Protein AF-A0A7W0TXT9-F1 (afdb_monomer_lite)

Radius of gyration: 17.2 Å; chains: 1; bounding box: 37×40×54 Å

pLDDT: mean 87.71, std 11.47, range [52.44, 98.25]

Sequence (133 aa):
MASERRITVEEMRSAARGYVGALAAAAVVLTAGAIVAAGPIDRSQLAIAAVVVGCTALAWRFPIPFGARTKLYADSAATTAAVLLLPPGLAALAVALGVLAAHGVHRPTRDFAQATFNAAQASLAALAGAFLL

Structure (mmCIF, N/CA/C/O backbone):
data_AF-A0A7W0TXT9-F1
#
_entry.id   AF-A0A7W0TXT9-F1
#
loop_
_atom_site.group_PDB
_atom_site.id
_atom_site.type_symbol
_atom_site.label_atom_id
_atom_site.label_alt_id
_atom_site.label_comp_id
_atom_site.label_asym_id
_atom_site.label_entity_id
_atom_site.label_seq_id
_atom_site.pdbx_PDB_ins_code
_atom_site.Cartn_x
_atom_site.Cartn_y
_atom_site.Cartn_z
_atom_site.occupancy
_atom_site.B_iso_or_equiv
_atom_site.auth_seq_id
_atom_site.auth_comp_id
_atom_site.auth_asym_id
_atom_site.auth_atom_id
_atom_site.pdbx_PDB_model_num
ATOM 1 N N . MET A 1 1 ? 17.297 24.058 -35.789 1.00 53.91 1 MET A N 1
ATOM 2 C CA . MET A 1 1 ? 17.582 22.608 -35.816 1.00 53.91 1 MET A CA 1
ATOM 3 C C . MET A 1 1 ? 17.771 22.145 -34.380 1.00 53.91 1 MET A C 1
ATOM 5 O O . MET A 1 1 ? 18.801 22.445 -33.793 1.00 53.91 1 MET A O 1
ATOM 9 N N . ALA A 1 2 ? 16.746 21.541 -33.773 1.00 56.25 2 ALA A N 1
ATOM 10 C CA . ALA A 1 2 ? 16.847 21.006 -32.417 1.00 56.25 2 ALA A CA 1
ATOM 11 C C . ALA A 1 2 ? 17.581 19.658 -32.477 1.00 56.25 2 ALA A C 1
ATOM 13 O O . ALA A 1 2 ? 17.161 18.763 -33.204 1.00 56.25 2 ALA A O 1
ATOM 14 N N . SER A 1 3 ? 18.702 19.552 -31.767 1.00 62.38 3 SER A N 1
ATOM 15 C CA . SER A 1 3 ? 19.461 18.311 -31.608 1.00 62.38 3 SER A CA 1
ATOM 16 C C . SER A 1 3 ? 18.596 17.281 -30.871 1.00 62.38 3 SER A C 1
ATOM 18 O O . SER A 1 3 ? 18.209 17.516 -29.724 1.00 62.38 3 SER A O 1
ATOM 20 N N . GLU A 1 4 ? 18.262 16.162 -31.520 1.00 63.94 4 GLU A N 1
ATOM 21 C CA . GLU A 1 4 ? 17.626 15.011 -30.869 1.00 63.94 4 GLU A CA 1
ATOM 22 C C . GLU A 1 4 ? 18.599 14.413 -29.848 1.00 63.94 4 GLU A C 1
ATOM 24 O O . GLU A 1 4 ? 19.467 13.596 -30.167 1.00 63.94 4 GLU A O 1
ATOM 29 N N . ARG A 1 5 ? 18.467 14.831 -28.587 1.00 79.06 5 ARG A N 1
ATOM 30 C CA . ARG A 1 5 ? 19.203 14.229 -27.477 1.00 79.06 5 ARG A CA 1
ATOM 31 C C . ARG A 1 5 ? 18.711 12.792 -27.287 1.00 79.06 5 ARG A C 1
ATOM 33 O O . ARG A 1 5 ? 17.638 12.568 -26.733 1.00 79.06 5 ARG A O 1
ATOM 40 N N . ARG A 1 6 ? 19.505 11.811 -27.725 1.00 76.81 6 ARG A N 1
ATOM 41 C CA . ARG A 1 6 ? 19.253 10.393 -27.432 1.00 76.81 6 ARG A CA 1
ATOM 42 C C . ARG A 1 6 ? 19.497 10.139 -25.948 1.00 76.81 6 ARG A C 1
ATOM 44 O O . ARG A 1 6 ? 20.626 10.256 -25.484 1.00 76.81 6 ARG A O 1
ATOM 51 N N . ILE A 1 7 ? 18.434 9.806 -25.221 1.00 77.12 7 ILE A N 1
ATOM 52 C CA . ILE A 1 7 ? 18.516 9.391 -23.819 1.00 77.12 7 ILE A CA 1
ATOM 53 C C . ILE A 1 7 ? 19.159 8.004 -23.770 1.00 77.12 7 ILE A C 1
ATOM 55 O O . ILE A 1 7 ? 18.753 7.089 -24.490 1.00 77.12 7 ILE A O 1
ATOM 59 N N . THR A 1 8 ? 20.175 7.847 -22.932 1.00 82.25 8 THR A N 1
ATOM 60 C CA . THR A 1 8 ? 20.853 6.564 -22.729 1.00 82.25 8 THR A CA 1
ATOM 61 C C . THR A 1 8 ? 20.024 5.636 -21.832 1.00 82.25 8 THR A C 1
ATOM 63 O O . THR A 1 8 ? 19.251 6.079 -20.981 1.00 82.25 8 THR A O 1
ATOM 66 N N . VAL A 1 9 ? 20.204 4.318 -21.973 1.00 76.19 9 VAL A N 1
ATOM 67 C CA . VAL A 1 9 ? 19.528 3.310 -21.124 1.00 76.19 9 VAL A CA 1
ATOM 68 C C . VAL A 1 9 ? 19.812 3.538 -19.630 1.00 76.19 9 VAL A C 1
ATOM 70 O O . VAL A 1 9 ? 18.967 3.266 -18.775 1.00 76.19 9 VAL A O 1
ATOM 73 N N . GLU A 1 10 ? 20.991 4.065 -19.303 1.00 76.62 10 GLU A N 1
ATOM 74 C CA . GLU A 1 10 ? 21.406 4.363 -17.934 1.00 76.62 10 GLU A CA 1
ATOM 75 C C . GLU A 1 10 ? 20.694 5.590 -17.351 1.00 76.62 10 GLU A C 1
ATOM 77 O O . GLU A 1 10 ? 20.203 5.532 -16.221 1.00 76.62 10 GLU A O 1
ATOM 82 N N . GLU A 1 11 ? 20.525 6.654 -18.142 1.00 76.12 11 GLU A N 1
ATOM 83 C CA . GLU A 1 11 ? 19.703 7.811 -17.764 1.00 76.12 11 GLU A CA 1
ATOM 84 C C . GLU A 1 11 ? 18.245 7.399 -17.516 1.00 76.12 11 GLU A C 1
ATOM 86 O O . GLU A 1 11 ? 17.661 7.793 -16.504 1.00 76.12 11 GLU A O 1
ATOM 91 N N . MET A 1 12 ? 17.675 6.538 -18.372 1.00 73.88 12 MET A N 1
ATOM 92 C CA . MET A 1 12 ? 16.322 6.001 -18.172 1.00 73.88 12 MET A CA 1
ATOM 93 C C . MET A 1 12 ? 16.210 5.208 -16.864 1.00 73.88 12 MET A C 1
ATOM 95 O O . MET A 1 12 ? 15.245 5.368 -16.117 1.00 73.88 12 MET A O 1
ATOM 99 N N . ARG A 1 13 ? 17.209 4.374 -16.552 1.00 82.25 13 ARG A N 1
ATOM 100 C CA . ARG A 1 13 ? 17.239 3.578 -15.317 1.00 82.25 13 ARG A CA 1
ATOM 101 C C . ARG A 1 13 ? 17.364 4.457 -14.070 1.00 82.25 13 ARG A C 1
ATOM 103 O O . ARG A 1 13 ? 16.723 4.166 -13.062 1.00 82.25 13 ARG A O 1
ATOM 110 N N . SER A 1 14 ? 18.175 5.511 -14.127 1.00 84.12 14 SER A N 1
ATOM 111 C CA . SER A 1 14 ? 18.339 6.465 -13.025 1.00 84.12 14 SER A CA 1
ATOM 112 C C . SER A 1 14 ? 17.048 7.244 -12.760 1.00 84.12 14 SER A C 1
ATOM 114 O O . SER A 1 14 ? 16.558 7.266 -11.629 1.00 84.12 14 SER A O 1
ATOM 116 N N . ALA A 1 15 ? 16.429 7.782 -13.815 1.00 87.44 15 ALA A N 1
ATOM 117 C CA . ALA A 1 15 ? 15.150 8.480 -13.717 1.00 87.44 15 ALA A CA 1
ATOM 118 C C . ALA A 1 15 ? 14.036 7.570 -13.167 1.00 87.44 15 ALA A C 1
ATOM 120 O O . ALA A 1 15 ? 13.296 7.975 -12.271 1.00 87.44 15 ALA A O 1
ATOM 121 N N . ALA A 1 16 ? 13.962 6.318 -13.634 1.00 88.12 16 ALA A N 1
ATOM 122 C CA . ALA A 1 16 ? 12.994 5.341 -13.138 1.00 88.12 16 ALA A CA 1
ATOM 123 C C . ALA A 1 16 ? 13.174 5.055 -11.639 1.00 88.12 16 ALA A C 1
ATOM 125 O O . ALA A 1 16 ? 12.197 5.030 -10.894 1.00 88.12 16 ALA A O 1
ATOM 126 N N . ARG A 1 17 ? 14.416 4.894 -11.164 1.00 88.19 17 ARG A N 1
ATOM 127 C CA . ARG A 1 17 ? 14.695 4.703 -9.730 1.00 88.19 17 ARG A CA 1
ATOM 128 C C . ARG A 1 17 ? 14.282 5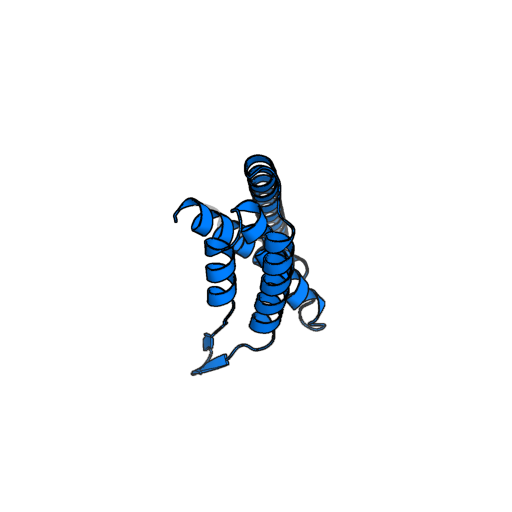.913 -8.899 1.00 88.19 17 ARG A C 1
ATOM 130 O O . ARG A 1 17 ? 13.669 5.731 -7.850 1.00 88.19 17 ARG A O 1
ATOM 137 N N . GLY A 1 18 ? 14.582 7.124 -9.374 1.00 91.19 18 GLY A N 1
ATOM 138 C CA . GLY A 1 18 ? 14.156 8.362 -8.718 1.00 91.19 18 GLY A CA 1
ATOM 139 C C . GLY A 1 18 ? 12.634 8.453 -8.599 1.00 91.19 18 GLY A C 1
ATOM 140 O O . GLY A 1 18 ? 12.116 8.740 -7.523 1.00 91.19 18 GLY A O 1
ATOM 141 N N . TYR A 1 19 ? 11.917 8.116 -9.672 1.00 92.62 19 TYR A N 1
ATOM 142 C CA . TYR A 1 19 ? 10.456 8.078 -9.685 1.00 92.62 19 TYR A CA 1
ATOM 143 C C . TYR A 1 19 ? 9.877 7.044 -8.707 1.00 92.62 19 TYR A C 1
ATOM 145 O O . TYR A 1 19 ? 9.008 7.387 -7.907 1.00 92.62 19 TYR A O 1
ATOM 153 N N . VAL A 1 20 ? 10.386 5.805 -8.711 1.00 93.75 20 VAL A N 1
ATOM 154 C CA . VAL A 1 20 ? 9.951 4.761 -7.763 1.00 93.75 20 VAL A CA 1
ATOM 155 C C . VAL A 1 20 ? 10.204 5.197 -6.319 1.00 93.75 20 VAL A C 1
ATOM 157 O O . VAL A 1 20 ? 9.330 5.030 -5.471 1.00 93.75 20 VAL A O 1
ATOM 160 N N . GLY A 1 21 ? 11.366 5.796 -6.042 1.00 94.56 21 GLY A N 1
ATOM 161 C CA . GLY A 1 21 ? 11.703 6.319 -4.719 1.00 94.56 21 GLY A CA 1
ATOM 162 C C . GLY A 1 21 ? 10.755 7.430 -4.264 1.00 94.56 21 GLY A C 1
ATOM 163 O O . GLY A 1 21 ? 10.249 7.378 -3.146 1.00 94.56 21 GLY A O 1
ATOM 164 N N . ALA A 1 22 ? 10.461 8.397 -5.137 1.00 96.44 22 ALA A N 1
ATOM 165 C CA . ALA A 1 22 ? 9.525 9.480 -4.840 1.00 96.44 22 ALA A CA 1
ATOM 166 C C . ALA A 1 22 ? 8.102 8.959 -4.586 1.00 96.44 22 ALA A C 1
ATOM 168 O O . ALA A 1 22 ? 7.452 9.377 -3.627 1.00 96.44 22 ALA A O 1
ATOM 169 N N . LEU A 1 23 ? 7.636 8.008 -5.401 1.00 96.75 23 LEU A N 1
ATOM 170 C CA . LEU A 1 23 ? 6.319 7.396 -5.237 1.00 96.75 23 LEU A CA 1
ATOM 171 C C . LEU A 1 23 ? 6.217 6.615 -3.921 1.00 96.75 23 LEU A C 1
ATOM 173 O O . LEU A 1 23 ? 5.232 6.749 -3.199 1.00 96.75 23 LEU A O 1
ATOM 177 N N . ALA A 1 24 ? 7.248 5.836 -3.585 1.00 96.44 24 ALA A N 1
ATOM 178 C CA . ALA A 1 24 ? 7.314 5.099 -2.328 1.00 96.44 24 ALA A CA 1
ATOM 179 C C . ALA A 1 24 ? 7.338 6.040 -1.117 1.00 96.44 24 ALA A C 1
ATOM 181 O O . ALA A 1 24 ? 6.616 5.811 -0.150 1.00 96.44 24 ALA A O 1
ATOM 182 N N . ALA A 1 25 ? 8.114 7.126 -1.184 1.00 97.62 25 ALA A N 1
ATOM 183 C CA . ALA A 1 25 ? 8.151 8.136 -0.133 1.00 97.62 25 ALA A CA 1
ATOM 184 C C . ALA A 1 25 ? 6.776 8.792 0.067 1.00 97.62 25 ALA A C 1
ATOM 186 O O . ALA A 1 25 ? 6.310 8.892 1.201 1.00 97.62 25 ALA A O 1
ATOM 187 N N . ALA A 1 26 ? 6.095 9.171 -1.019 1.00 98.06 26 ALA A N 1
ATOM 188 C CA . ALA A 1 26 ? 4.744 9.722 -0.953 1.00 98.06 26 ALA A CA 1
ATOM 189 C C . ALA A 1 26 ? 3.754 8.729 -0.323 1.00 98.06 26 ALA A C 1
ATOM 191 O O . ALA A 1 26 ? 3.011 9.099 0.585 1.00 98.06 26 ALA A O 1
ATOM 192 N N . ALA A 1 27 ? 3.787 7.461 -0.745 1.00 97.62 27 ALA A N 1
ATOM 193 C CA . ALA A 1 27 ? 2.942 6.411 -0.182 1.00 97.62 27 ALA A CA 1
ATOM 194 C C . ALA A 1 27 ? 3.174 6.236 1.327 1.00 97.62 27 ALA A C 1
ATOM 196 O O . ALA A 1 27 ? 2.211 6.184 2.092 1.00 97.62 27 ALA A O 1
ATOM 197 N N . VAL A 1 28 ? 4.435 6.210 1.772 1.00 97.88 28 VAL A N 1
ATOM 198 C CA . VAL A 1 28 ? 4.788 6.102 3.196 1.00 97.88 28 VAL A CA 1
ATOM 199 C C . VAL A 1 28 ? 4.292 7.311 3.984 1.00 97.88 28 VAL A C 1
ATOM 201 O O . VAL A 1 28 ? 3.625 7.127 5.000 1.00 97.88 28 VAL A O 1
ATOM 204 N N . VAL A 1 29 ? 4.576 8.532 3.522 1.00 98.25 29 VAL A N 1
ATOM 205 C CA . VAL A 1 29 ? 4.190 9.767 4.224 1.00 98.25 29 VAL A CA 1
ATOM 206 C C . VAL A 1 29 ? 2.674 9.868 4.358 1.00 98.25 29 VAL A C 1
ATOM 208 O O . VAL A 1 29 ? 2.173 10.113 5.454 1.00 98.25 29 VAL A O 1
ATOM 211 N N . LEU A 1 30 ? 1.934 9.636 3.273 1.00 98.06 30 LEU A N 1
ATOM 212 C CA . LEU A 1 30 ? 0.475 9.728 3.284 1.00 98.06 30 LEU A CA 1
ATOM 213 C C . LEU A 1 30 ? -0.162 8.613 4.114 1.00 98.06 30 LEU A C 1
ATOM 215 O O . LEU A 1 30 ? -1.080 8.879 4.886 1.00 98.06 30 LEU A O 1
ATOM 219 N N . THR A 1 31 ? 0.353 7.384 4.016 1.00 97.69 31 THR A N 1
ATOM 220 C CA . THR A 1 31 ? -0.138 6.260 4.826 1.00 97.69 31 THR A CA 1
ATOM 221 C C . THR A 1 31 ? 0.106 6.518 6.310 1.00 97.69 31 THR A C 1
ATOM 223 O O . THR A 1 31 ? -0.810 6.369 7.114 1.00 97.69 31 THR A O 1
ATOM 226 N N . ALA A 1 32 ? 1.310 6.957 6.684 1.00 96.94 32 ALA A N 1
ATOM 227 C CA . ALA A 1 32 ? 1.638 7.286 8.067 1.00 96.94 32 ALA A CA 1
ATOM 228 C C . ALA A 1 32 ? 0.766 8.435 8.594 1.00 96.94 32 ALA A C 1
ATOM 230 O O . ALA A 1 32 ? 0.199 8.320 9.678 1.00 96.94 32 ALA A O 1
ATOM 231 N N . GLY A 1 33 ? 0.596 9.503 7.808 1.00 97.25 33 GLY A N 1
ATOM 232 C CA . GLY A 1 33 ? -0.297 10.611 8.149 1.00 97.25 33 GLY A CA 1
ATOM 233 C C . GLY A 1 33 ? -1.741 10.152 8.367 1.00 97.25 33 GLY A C 1
ATOM 234 O O . GLY A 1 33 ? -2.359 10.526 9.361 1.00 97.25 33 GLY A O 1
ATOM 235 N N . ALA A 1 34 ? -2.255 9.278 7.498 1.00 96.56 34 ALA A N 1
ATOM 236 C CA . ALA A 1 34 ? -3.596 8.715 7.625 1.00 96.56 34 ALA A CA 1
ATOM 237 C C . ALA A 1 34 ? -3.748 7.798 8.852 1.00 96.56 34 ALA A C 1
ATOM 239 O O . ALA A 1 34 ? -4.793 7.821 9.496 1.00 96.56 34 ALA A O 1
ATOM 240 N N . ILE A 1 35 ? -2.718 7.020 9.210 1.00 95.94 35 ILE A N 1
ATOM 241 C CA . ILE A 1 35 ? -2.711 6.205 10.439 1.00 95.94 35 ILE A CA 1
ATOM 242 C C . ILE A 1 35 ? -2.765 7.103 11.676 1.00 95.94 35 ILE A C 1
ATOM 244 O O . ILE A 1 35 ? -3.566 6.859 12.572 1.00 95.94 35 ILE A O 1
ATOM 248 N N . VAL A 1 36 ? -1.944 8.156 11.718 1.00 96.12 36 VAL A N 1
ATOM 249 C CA . VAL A 1 36 ? -1.917 9.100 12.846 1.00 96.12 36 VAL A CA 1
ATOM 250 C C . VAL A 1 36 ? -3.260 9.821 12.992 1.00 96.12 36 VAL A C 1
ATOM 252 O O . VAL A 1 36 ? -3.735 10.008 14.109 1.00 96.12 36 VAL A O 1
ATOM 255 N N . ALA A 1 37 ? -3.898 10.183 11.876 1.00 94.06 37 ALA A N 1
ATOM 256 C CA . ALA A 1 37 ? -5.194 10.856 11.876 1.00 94.06 37 ALA A CA 1
ATOM 257 C C . ALA A 1 37 ? -6.374 9.943 12.264 1.00 94.06 37 ALA A C 1
ATOM 259 O O . ALA A 1 37 ? -7.384 10.441 12.753 1.00 94.06 37 ALA A O 1
ATOM 260 N N . ALA A 1 38 ? -6.265 8.624 12.065 1.00 90.12 38 ALA A N 1
ATOM 261 C CA . ALA A 1 38 ? -7.356 7.671 12.292 1.00 90.12 38 ALA A CA 1
ATOM 262 C C . ALA A 1 38 ? -7.672 7.401 13.777 1.00 90.12 38 ALA A C 1
ATOM 264 O O . ALA A 1 38 ? -8.708 6.812 14.082 1.00 90.12 38 ALA A O 1
ATOM 265 N N . GLY A 1 39 ? -6.809 7.829 14.703 1.00 88.44 39 GLY A N 1
ATOM 266 C CA . GLY A 1 39 ? -6.983 7.568 16.131 1.00 88.44 39 GLY A CA 1
ATOM 267 C C . GLY A 1 39 ? -6.651 6.118 16.528 1.00 88.44 39 GLY A C 1
ATOM 268 O O . GLY A 1 39 ? -5.895 5.438 15.831 1.00 88.44 39 GLY A O 1
ATOM 269 N N . PRO A 1 40 ? -7.144 5.639 17.687 1.00 92.62 40 PRO A N 1
ATOM 270 C CA . PRO A 1 40 ? -6.792 4.320 18.210 1.00 92.62 40 PRO A CA 1
ATOM 271 C C . PRO A 1 40 ? -7.263 3.178 17.302 1.00 92.62 40 PRO A C 1
ATOM 273 O O . PRO A 1 40 ? -8.428 3.122 16.916 1.00 92.62 40 PRO A O 1
ATOM 276 N N . ILE A 1 41 ? -6.361 2.236 17.018 1.00 93.25 41 ILE A N 1
ATOM 277 C CA . ILE A 1 41 ? -6.655 1.036 16.228 1.00 93.25 41 ILE A CA 1
ATOM 278 C C . ILE A 1 41 ? -7.108 -0.090 17.161 1.00 93.25 41 ILE A C 1
ATOM 280 O O . ILE A 1 41 ? -6.401 -0.444 18.108 1.00 93.25 41 ILE A O 1
ATOM 284 N N . ASP A 1 42 ? -8.262 -0.686 16.867 1.00 94.88 42 ASP A N 1
ATOM 285 C CA . ASP A 1 42 ? -8.789 -1.833 17.608 1.00 94.8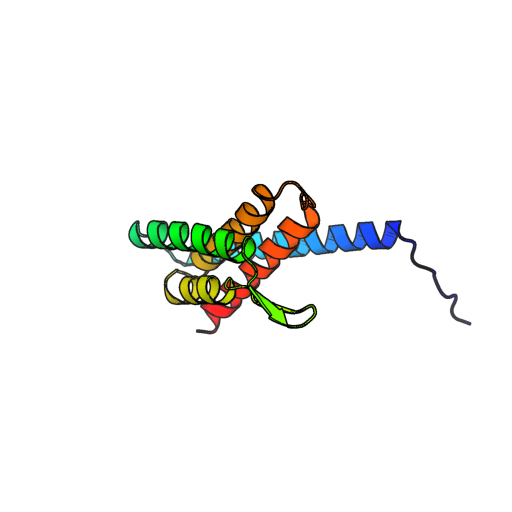8 42 ASP A CA 1
ATOM 286 C C . ASP A 1 42 ? -8.175 -3.171 17.142 1.00 94.88 42 ASP A C 1
ATOM 288 O O . ASP A 1 42 ? -7.732 -3.341 16.002 1.00 94.88 42 ASP A O 1
ATOM 292 N N . ARG A 1 43 ? -8.188 -4.180 18.021 1.00 96.06 43 ARG A N 1
ATOM 293 C CA . ARG A 1 43 ? -7.709 -5.539 17.729 1.00 96.06 43 ARG A CA 1
ATOM 294 C C . ARG A 1 43 ? -8.465 -6.192 16.577 1.00 96.06 43 ARG A C 1
ATOM 296 O O . ARG A 1 43 ? -7.851 -6.929 15.806 1.00 96.06 43 ARG A O 1
ATOM 303 N N . SER A 1 44 ? -9.768 -5.930 16.442 1.00 96.44 44 SER A N 1
ATOM 304 C CA . SER A 1 44 ? -10.556 -6.452 15.319 1.00 96.44 44 SER A CA 1
ATOM 305 C C . SER A 1 44 ? -10.036 -5.923 13.977 1.00 96.44 44 SER A C 1
ATOM 307 O O . SER A 1 44 ? -9.868 -6.695 13.035 1.00 96.44 44 SER A O 1
ATOM 309 N N . GLN A 1 45 ? -9.666 -4.642 13.914 1.00 96.19 45 GLN A N 1
ATOM 310 C CA . GLN A 1 45 ? -9.102 -4.012 12.720 1.00 96.19 45 GLN A CA 1
ATOM 311 C C . GLN A 1 45 ? -7.729 -4.592 12.374 1.00 96.19 45 GLN A C 1
ATOM 313 O O . GLN A 1 45 ? -7.445 -4.844 11.206 1.00 96.19 45 GLN A O 1
ATOM 318 N N . LEU A 1 46 ? -6.891 -4.882 13.375 1.00 96.44 46 LEU A N 1
ATOM 319 C CA . LEU A 1 46 ? -5.617 -5.574 13.151 1.00 96.44 46 LEU A CA 1
ATOM 320 C C . LEU A 1 46 ? -5.819 -6.992 12.601 1.00 96.44 46 LEU A C 1
ATOM 322 O O . LEU A 1 46 ? -5.095 -7.404 11.695 1.00 96.44 46 LEU A O 1
ATOM 326 N N . ALA A 1 47 ? -6.812 -7.728 13.108 1.00 97.25 47 ALA A N 1
ATOM 327 C CA . ALA A 1 47 ? -7.142 -9.058 12.600 1.00 97.25 47 ALA A CA 1
ATOM 328 C C . ALA A 1 47 ? -7.629 -9.002 11.143 1.00 97.25 47 ALA A C 1
ATOM 330 O O . ALA A 1 47 ? -7.157 -9.771 10.306 1.00 97.25 47 ALA A O 1
ATOM 331 N N . ILE A 1 48 ? -8.511 -8.052 10.817 1.00 96.56 48 ILE A N 1
ATOM 332 C CA . ILE A 1 48 ? -8.986 -7.824 9.445 1.00 96.56 48 ILE A CA 1
ATOM 333 C C . ILE A 1 48 ? -7.816 -7.433 8.532 1.00 96.56 48 ILE A C 1
ATOM 335 O O . ILE A 1 48 ? -7.673 -8.004 7.453 1.00 96.56 48 ILE A O 1
ATOM 339 N N . ALA A 1 49 ? -6.933 -6.531 8.970 1.00 97.06 49 ALA A N 1
ATOM 340 C CA . ALA A 1 49 ? -5.743 -6.141 8.218 1.00 97.06 49 ALA A CA 1
ATOM 341 C C . ALA A 1 49 ? -4.830 -7.342 7.927 1.00 97.06 49 ALA A C 1
ATOM 343 O O . ALA A 1 49 ? -4.374 -7.506 6.797 1.00 97.06 49 ALA A O 1
ATOM 344 N N . ALA A 1 50 ? -4.616 -8.228 8.904 1.00 97.00 50 ALA A N 1
ATOM 345 C CA . ALA A 1 50 ? -3.843 -9.452 8.703 1.00 97.00 50 ALA A CA 1
ATOM 346 C C . ALA A 1 50 ? -4.490 -10.390 7.666 1.00 97.00 50 ALA A C 1
ATOM 348 O O . ALA A 1 50 ? -3.792 -10.935 6.806 1.00 97.00 50 ALA A O 1
ATOM 349 N N . VAL A 1 51 ? -5.819 -10.543 7.697 1.00 96.19 51 VAL A N 1
ATOM 350 C CA . VAL A 1 51 ? -6.561 -11.321 6.690 1.00 96.19 51 VAL A CA 1
ATOM 351 C C . VAL A 1 51 ? -6.420 -10.690 5.303 1.00 96.19 51 VAL A C 1
ATOM 353 O O . VAL A 1 51 ? -6.097 -11.395 4.349 1.00 96.19 51 VAL A O 1
ATOM 356 N N . VAL A 1 52 ? -6.569 -9.368 5.188 1.00 95.56 52 VAL A N 1
ATOM 357 C CA . VAL A 1 52 ? -6.390 -8.621 3.930 1.00 95.56 52 VAL A CA 1
ATOM 358 C C . VAL A 1 52 ? -4.985 -8.803 3.358 1.00 95.56 52 VAL A C 1
ATOM 360 O O . VAL A 1 52 ? -4.850 -9.028 2.153 1.00 95.56 52 VAL A O 1
ATOM 363 N N . VAL A 1 53 ? -3.943 -8.746 4.195 1.00 96.00 53 VAL A N 1
ATOM 364 C CA . VAL A 1 53 ? -2.554 -9.008 3.779 1.00 96.00 53 VAL A CA 1
ATOM 365 C C . VAL A 1 53 ? -2.450 -10.403 3.161 1.00 96.00 53 VAL A C 1
ATOM 367 O O . VAL A 1 53 ? -1.918 -10.552 2.060 1.00 96.00 53 VAL A O 1
ATOM 370 N N . GLY A 1 54 ? -3.004 -11.417 3.833 1.00 93.62 54 GLY A N 1
ATOM 371 C CA . GLY A 1 54 ? -3.017 -12.797 3.347 1.00 93.62 54 GLY A CA 1
ATOM 372 C C . GLY A 1 54 ? -3.780 -12.958 2.030 1.00 93.62 54 GLY A C 1
ATOM 373 O O . GLY A 1 54 ? -3.252 -13.535 1.079 1.00 93.62 54 GLY A O 1
ATOM 374 N N . CYS A 1 55 ? -4.990 -12.406 1.939 1.00 92.62 55 CYS A N 1
ATOM 375 C CA . CYS A 1 55 ? -5.816 -12.453 0.733 1.00 92.62 55 CYS A CA 1
ATOM 376 C C . CYS A 1 55 ? -5.140 -11.757 -0.453 1.00 92.62 55 CYS A C 1
ATOM 378 O O . CYS A 1 55 ? -5.071 -12.336 -1.535 1.00 92.62 55 CYS A O 1
ATOM 380 N N . THR A 1 56 ? -4.586 -10.561 -0.248 1.00 91.50 56 THR A N 1
ATOM 381 C CA . THR A 1 56 ? -3.843 -9.820 -1.279 1.00 91.50 56 THR A CA 1
ATOM 382 C C . THR A 1 56 ? -2.626 -10.619 -1.752 1.00 91.50 56 THR A C 1
ATOM 384 O O . THR A 1 56 ? -2.415 -10.777 -2.956 1.00 91.50 56 THR A O 1
ATOM 387 N N . ALA A 1 57 ? -1.860 -11.197 -0.820 1.00 91.19 57 ALA A N 1
ATOM 388 C CA . ALA A 1 57 ? -0.691 -12.006 -1.154 1.00 91.19 57 ALA A CA 1
ATOM 389 C C . ALA A 1 57 ? -1.056 -13.266 -1.962 1.00 91.19 57 ALA A C 1
ATOM 391 O O . ALA A 1 57 ? -0.368 -13.620 -2.924 1.00 91.19 57 ALA A O 1
ATOM 392 N N . LEU A 1 58 ? -2.154 -13.936 -1.597 1.00 89.06 58 LEU A N 1
ATOM 393 C CA . LEU A 1 58 ? -2.669 -15.105 -2.312 1.00 89.06 58 LEU A CA 1
ATOM 394 C C . LEU A 1 58 ? -3.218 -14.740 -3.696 1.00 89.06 58 LEU A C 1
ATOM 396 O O . LEU A 1 58 ? -2.936 -15.453 -4.660 1.00 89.06 58 LEU A O 1
ATOM 400 N N . ALA A 1 59 ? -3.938 -13.624 -3.820 1.00 86.31 59 ALA A N 1
ATOM 401 C CA . ALA A 1 59 ? -4.492 -13.154 -5.089 1.00 86.31 59 ALA A CA 1
ATOM 402 C C . ALA A 1 59 ? -3.399 -12.875 -6.131 1.00 86.31 59 ALA A C 1
ATOM 404 O O . ALA A 1 59 ? -3.549 -13.215 -7.304 1.00 86.31 59 ALA A O 1
ATOM 405 N N . TRP A 1 60 ? -2.263 -12.329 -5.696 1.00 78.88 60 TRP A N 1
ATOM 406 C CA . TRP A 1 60 ? -1.097 -12.118 -6.556 1.00 78.88 60 TRP A CA 1
ATOM 407 C C . TRP A 1 60 ? -0.411 -13.420 -6.987 1.00 78.88 60 TRP A C 1
ATOM 409 O O . TRP A 1 60 ? 0.217 -13.471 -8.046 1.00 78.88 60 TRP A O 1
ATOM 419 N N . ARG A 1 61 ? -0.531 -14.486 -6.188 1.00 77.75 61 ARG A N 1
ATOM 420 C CA . ARG A 1 61 ? 0.083 -15.789 -6.472 1.00 77.75 61 ARG A CA 1
ATOM 421 C C . ARG A 1 61 ? -0.698 -16.616 -7.491 1.00 77.75 61 ARG A C 1
ATOM 423 O O . ARG A 1 61 ? -0.082 -17.399 -8.212 1.00 77.75 61 ARG A O 1
ATOM 430 N N . PHE A 1 62 ? -2.017 -16.453 -7.555 1.00 77.62 62 PHE A N 1
ATOM 431 C CA . PHE A 1 62 ? -2.896 -17.254 -8.409 1.00 77.62 62 PHE A CA 1
ATOM 432 C C . PHE A 1 62 ? -3.684 -16.380 -9.396 1.00 77.62 62 PHE A C 1
ATOM 434 O O . PHE A 1 62 ? -4.907 -16.288 -9.287 1.00 77.62 62 PHE A O 1
ATOM 441 N N . PRO A 1 63 ? -3.014 -15.736 -10.374 1.00 74.38 63 PRO A N 1
ATOM 442 C CA . PRO A 1 63 ? -3.722 -15.037 -11.437 1.00 74.38 63 PRO A CA 1
ATOM 443 C C . PRO A 1 63 ? -4.592 -16.019 -12.224 1.00 74.38 63 PRO A C 1
ATOM 445 O O . PRO A 1 63 ? -4.094 -17.028 -12.729 1.00 74.38 63 PRO A O 1
ATOM 448 N N . ILE A 1 64 ? -5.876 -15.702 -12.368 1.00 76.06 64 ILE A N 1
ATOM 449 C CA . ILE A 1 64 ? -6.815 -16.518 -13.136 1.00 76.06 64 ILE A CA 1
ATOM 450 C C . ILE A 1 64 ? -6.647 -16.143 -14.616 1.00 76.06 64 ILE A C 1
ATOM 452 O O . ILE A 1 64 ? -6.821 -14.973 -14.969 1.00 76.06 64 ILE A O 1
ATOM 456 N N . PRO A 1 65 ? -6.276 -17.079 -15.505 1.00 73.81 65 PRO A N 1
ATOM 457 C CA . PRO A 1 65 ? -6.157 -16.780 -16.926 1.00 73.81 65 PRO A CA 1
ATOM 458 C C . PRO A 1 65 ? -7.545 -16.475 -17.504 1.00 73.81 65 PRO A C 1
ATOM 460 O O . PRO A 1 65 ? -8.440 -17.314 -17.450 1.00 73.81 65 PRO A O 1
ATOM 463 N N . PHE A 1 66 ? -7.723 -15.281 -18.071 1.00 76.81 66 PHE A N 1
ATOM 464 C CA . PHE A 1 66 ? -8.986 -14.834 -18.663 1.00 76.81 66 PHE A CA 1
ATOM 465 C C . PHE A 1 66 ? -8.780 -14.495 -20.146 1.00 76.81 66 PHE A C 1
ATOM 467 O O . PHE A 1 66 ? -8.859 -13.348 -20.564 1.00 76.81 66 PHE A O 1
ATOM 474 N N . GLY A 1 67 ? -8.461 -15.505 -20.957 1.00 78.81 67 GLY A N 1
ATOM 475 C CA . GLY A 1 67 ? -8.197 -15.345 -22.391 1.00 78.81 67 GLY A CA 1
ATOM 476 C C . GLY A 1 67 ? -6.720 -15.128 -22.740 1.00 78.81 67 GLY A C 1
ATOM 477 O O . GLY A 1 67 ? -5.823 -15.235 -21.902 1.00 78.81 67 GLY A O 1
ATOM 478 N N . ALA A 1 68 ? -6.446 -14.866 -24.020 1.00 65.75 68 ALA A N 1
ATOM 479 C CA . ALA A 1 68 ? -5.082 -14.717 -24.516 1.00 65.75 68 ALA A CA 1
ATOM 480 C C . ALA A 1 68 ? -4.429 -13.443 -23.948 1.00 65.75 68 ALA A C 1
ATOM 482 O O . ALA A 1 68 ? -4.835 -12.333 -24.273 1.00 65.75 68 ALA A O 1
ATOM 483 N N . ARG A 1 69 ? -3.384 -13.621 -23.126 1.00 70.56 69 ARG A N 1
ATOM 484 C CA . ARG A 1 69 ? -2.581 -12.566 -22.464 1.00 70.56 69 ARG A CA 1
ATOM 485 C C . ARG A 1 69 ? -3.276 -11.747 -21.367 1.00 70.56 69 ARG A C 1
ATOM 487 O O . ARG A 1 69 ? -2.634 -10.857 -20.816 1.00 70.56 69 ARG A O 1
ATOM 494 N N . THR A 1 70 ? -4.502 -12.080 -20.977 1.00 67.12 70 THR A N 1
ATOM 495 C CA . THR A 1 70 ? -5.196 -11.393 -19.878 1.00 67.12 70 THR A CA 1
ATOM 496 C C . THR A 1 70 ? -5.185 -12.263 -18.626 1.00 67.12 70 THR A C 1
ATOM 498 O O . THR A 1 70 ? -5.536 -13.444 -18.657 1.00 67.12 70 THR A O 1
ATOM 501 N N . LYS A 1 71 ? -4.761 -11.678 -17.508 1.00 69.12 71 LYS A N 1
ATOM 502 C CA . LYS A 1 71 ? -4.773 -12.306 -16.187 1.00 69.12 71 LYS A CA 1
ATOM 503 C C . LYS A 1 71 ? -5.692 -11.493 -15.295 1.00 69.12 71 LYS A C 1
ATOM 505 O O . LYS A 1 71 ? -5.484 -10.292 -15.151 1.00 69.12 71 LYS A O 1
ATOM 510 N N . LEU A 1 72 ? -6.697 -12.144 -14.726 1.00 69.56 72 LEU A N 1
ATOM 511 C CA . LEU A 1 72 ? -7.567 -11.537 -13.735 1.00 69.56 72 LEU A CA 1
ATOM 512 C C . LEU A 1 72 ? -6.943 -11.756 -12.359 1.00 69.56 72 LEU A C 1
ATOM 514 O O . LEU A 1 72 ? -6.664 -12.891 -11.963 1.00 69.56 72 LEU A O 1
ATOM 518 N N . TYR A 1 73 ? -6.705 -10.658 -11.655 1.00 70.19 73 TYR A N 1
ATOM 519 C CA . TYR A 1 73 ? -6.221 -10.677 -10.286 1.00 70.19 73 TYR A CA 1
ATOM 520 C C . TYR A 1 73 ? -7.401 -10.404 -9.352 1.00 70.19 73 TYR A C 1
ATOM 522 O O . TYR A 1 73 ? -8.180 -9.474 -9.557 1.00 70.19 73 TYR A O 1
ATOM 530 N N . ALA A 1 74 ? -7.548 -11.243 -8.327 1.00 77.81 74 ALA A N 1
ATOM 531 C CA . ALA A 1 74 ? -8.569 -11.077 -7.290 1.00 77.81 74 ALA A CA 1
ATOM 532 C C . ALA A 1 74 ? -8.160 -10.042 -6.218 1.00 77.81 74 ALA A C 1
ATOM 534 O O . ALA A 1 74 ? -8.793 -9.936 -5.169 1.00 77.81 74 ALA A O 1
ATOM 535 N N . ASP A 1 75 ? -7.080 -9.297 -6.456 1.00 80.12 75 ASP A N 1
ATOM 536 C CA . ASP A 1 75 ? -6.522 -8.308 -5.535 1.00 80.12 75 ASP A CA 1
ATOM 537 C C . ASP A 1 75 ? -7.429 -7.083 -5.384 1.00 80.12 75 ASP A C 1
ATOM 539 O O . ASP A 1 75 ? -7.511 -6.510 -4.298 1.00 80.12 75 ASP A O 1
ATOM 543 N N . SER A 1 76 ? -8.179 -6.741 -6.432 1.00 84.69 76 SER A N 1
ATOM 544 C CA . SER A 1 76 ? -9.242 -5.733 -6.395 1.00 84.69 76 SER A CA 1
ATOM 545 C C . SER A 1 76 ? -10.271 -6.015 -5.296 1.00 84.69 76 SER A C 1
ATOM 547 O O . SER A 1 76 ? -10.565 -5.120 -4.513 1.00 84.69 76 SER A O 1
ATOM 549 N N . ALA A 1 77 ? -10.741 -7.259 -5.147 1.00 89.31 77 ALA A N 1
ATOM 550 C CA . ALA A 1 77 ? -11.696 -7.625 -4.098 1.00 89.31 77 ALA A CA 1
ATOM 551 C C . ALA A 1 77 ? -11.104 -7.459 -2.687 1.00 89.31 77 ALA A C 1
ATOM 553 O O . ALA A 1 77 ? -11.764 -6.919 -1.799 1.00 89.31 77 ALA A O 1
ATOM 554 N N . ALA A 1 78 ? -9.849 -7.875 -2.487 1.00 91.62 78 ALA A N 1
ATOM 555 C CA . ALA A 1 78 ? -9.151 -7.693 -1.212 1.00 91.62 78 ALA A CA 1
ATOM 556 C C . ALA A 1 78 ? -8.923 -6.205 -0.894 1.00 91.62 78 ALA A C 1
ATOM 558 O O . ALA A 1 78 ? -9.104 -5.783 0.247 1.00 91.62 78 ALA A O 1
ATOM 559 N N . THR A 1 79 ? -8.591 -5.405 -1.908 1.00 93.00 79 THR A N 1
ATOM 560 C CA . THR A 1 79 ? -8.407 -3.953 -1.786 1.00 93.00 79 THR A CA 1
ATOM 561 C C . THR A 1 79 ? -9.725 -3.259 -1.454 1.00 93.00 79 THR A C 1
ATOM 563 O O . THR A 1 79 ? -9.772 -2.459 -0.525 1.00 93.00 79 THR A O 1
ATOM 566 N N . THR A 1 80 ? -10.819 -3.602 -2.139 1.00 94.06 80 THR A N 1
ATOM 567 C CA . THR A 1 80 ? -12.157 -3.077 -1.836 1.00 94.06 80 THR A CA 1
ATOM 568 C C . THR A 1 80 ? -12.590 -3.442 -0.419 1.00 94.06 80 THR A C 1
ATOM 570 O O . THR A 1 80 ? -13.063 -2.578 0.312 1.00 94.06 80 THR A O 1
ATOM 573 N N . ALA A 1 81 ? -12.386 -4.691 0.009 1.00 94.56 81 ALA A N 1
ATOM 574 C CA . ALA A 1 81 ? -12.686 -5.101 1.378 1.00 94.56 81 ALA A CA 1
ATOM 575 C C . ALA A 1 81 ? -11.861 -4.306 2.404 1.00 94.56 81 ALA A C 1
ATOM 577 O O . ALA A 1 81 ? -12.407 -3.858 3.407 1.00 94.56 81 ALA A O 1
ATOM 578 N N . ALA A 1 82 ? -10.569 -4.085 2.141 1.00 96.19 82 ALA A N 1
ATOM 579 C CA . ALA A 1 82 ? -9.712 -3.276 3.002 1.00 96.19 82 ALA A CA 1
ATOM 580 C C . ALA A 1 82 ? -10.237 -1.843 3.137 1.00 96.19 82 ALA A C 1
ATOM 582 O O . ALA A 1 82 ? -10.361 -1.341 4.248 1.00 96.19 82 ALA A O 1
ATOM 583 N N . VAL A 1 83 ? -10.582 -1.219 2.010 1.00 97.00 83 VAL A N 1
ATOM 584 C CA . VAL A 1 83 ? -11.116 0.146 1.942 1.00 97.00 83 VAL A CA 1
ATOM 585 C C . VAL A 1 83 ? -12.429 0.289 2.716 1.00 97.00 83 VAL A C 1
ATOM 587 O O . VAL A 1 83 ? -12.627 1.294 3.385 1.00 97.00 83 VAL A O 1
ATOM 590 N N . LEU A 1 84 ? -13.309 -0.714 2.662 1.00 96.50 84 LEU A N 1
ATOM 591 C CA . LEU A 1 84 ? -14.613 -0.666 3.332 1.00 96.50 84 LEU A CA 1
ATOM 592 C C . LEU A 1 84 ? -14.559 -1.004 4.828 1.00 96.50 84 LEU A C 1
ATOM 594 O O . LEU A 1 84 ? -15.441 -0.592 5.577 1.00 96.50 84 LEU A O 1
ATOM 598 N N . LEU A 1 85 ? -13.582 -1.806 5.261 1.00 96.19 85 LEU A N 1
ATOM 599 C CA . LEU A 1 85 ? -13.566 -2.393 6.608 1.00 96.19 85 LEU A CA 1
ATOM 600 C C . LEU A 1 85 ? -12.493 -1.813 7.533 1.00 96.19 85 LEU A C 1
ATOM 602 O O . LEU A 1 85 ? -12.538 -2.059 8.740 1.00 96.19 85 LEU A O 1
ATOM 606 N N . LEU A 1 86 ? -11.510 -1.088 6.997 1.00 96.62 86 LEU A N 1
ATOM 607 C CA . LEU A 1 86 ? -10.382 -0.563 7.761 1.00 96.62 86 LEU A CA 1
ATOM 608 C C . LEU A 1 86 ? -10.303 0.963 7.651 1.00 96.62 86 LEU A C 1
ATOM 610 O O . LEU A 1 86 ? -10.662 1.528 6.620 1.00 96.62 86 LEU A O 1
ATOM 614 N N . PRO A 1 87 ? -9.750 1.644 8.670 1.00 96.19 87 PRO A N 1
ATOM 615 C CA . PRO A 1 87 ? -9.385 3.047 8.543 1.00 96.19 87 PRO A CA 1
ATOM 616 C C . PRO A 1 87 ? -8.423 3.269 7.362 1.00 96.19 87 PRO A C 1
ATOM 618 O O . PRO A 1 87 ? -7.584 2.394 7.110 1.00 96.19 87 PRO A O 1
ATOM 621 N N . PRO A 1 88 ? -8.448 4.439 6.694 1.00 96.69 88 PRO A N 1
ATOM 622 C CA . PRO A 1 88 ? -7.726 4.665 5.437 1.00 96.69 88 PRO A CA 1
ATOM 623 C C . PRO A 1 88 ? -6.243 4.281 5.486 1.00 96.69 88 PRO A C 1
ATOM 625 O O . PRO A 1 88 ? -5.742 3.562 4.621 1.00 96.69 88 PRO A O 1
ATOM 628 N N . GLY A 1 89 ? -5.541 4.698 6.544 1.00 96.50 89 GLY A N 1
ATOM 629 C CA . GLY A 1 89 ? -4.125 4.385 6.719 1.00 96.50 89 GLY A CA 1
ATOM 630 C C . GLY A 1 89 ? -3.850 2.890 6.917 1.00 96.50 89 GLY A C 1
ATOM 631 O O . GLY A 1 89 ? -2.869 2.363 6.395 1.00 96.50 89 GLY A O 1
ATOM 632 N N . LEU A 1 90 ? -4.734 2.181 7.623 1.00 97.25 90 LEU A N 1
ATOM 633 C CA . LEU A 1 90 ? -4.582 0.747 7.866 1.00 97.25 90 LEU A CA 1
ATOM 634 C C . LEU A 1 90 ? -4.950 -0.082 6.627 1.00 97.25 90 LEU A C 1
ATOM 636 O O . LEU A 1 90 ? -4.266 -1.063 6.341 1.00 97.25 90 LEU A O 1
ATOM 640 N N . ALA A 1 91 ? -5.962 0.338 5.861 1.00 97.19 91 ALA A N 1
ATOM 641 C CA . ALA A 1 91 ? -6.301 -0.251 4.566 1.00 97.19 91 ALA A CA 1
ATOM 642 C C . ALA A 1 91 ? -5.108 -0.179 3.601 1.00 97.19 91 ALA A C 1
ATOM 644 O O . ALA A 1 91 ? -4.672 -1.194 3.053 1.00 97.19 91 ALA A O 1
ATOM 645 N N . ALA A 1 92 ? -4.531 1.015 3.457 1.00 97.44 92 ALA A N 1
ATOM 646 C CA . ALA A 1 92 ? -3.383 1.260 2.595 1.00 97.44 92 ALA A CA 1
ATOM 647 C C . ALA A 1 92 ? -2.153 0.443 2.991 1.00 97.44 92 ALA A C 1
ATOM 649 O O . ALA A 1 92 ? -1.494 -0.152 2.134 1.00 97.44 92 ALA A O 1
ATOM 650 N N . LEU A 1 93 ? -1.872 0.371 4.295 1.00 97.75 93 LEU A N 1
ATOM 651 C CA . LEU A 1 93 ? -0.779 -0.434 4.823 1.00 97.75 93 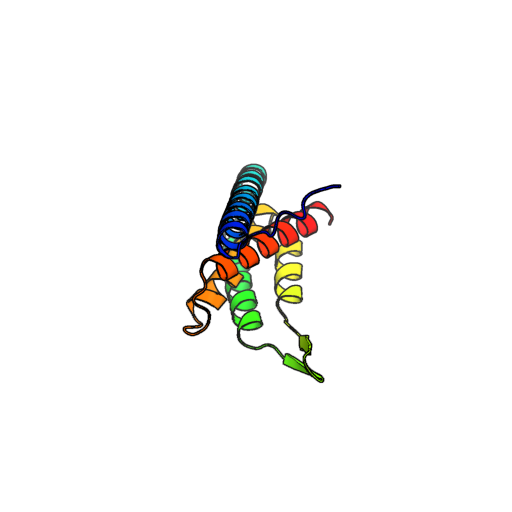LEU A CA 1
ATOM 652 C C . LEU A 1 93 ? -1.001 -1.930 4.559 1.00 97.75 93 LEU A C 1
ATOM 654 O O . LEU A 1 93 ? -0.090 -2.604 4.079 1.00 97.75 93 LEU A O 1
ATOM 658 N N . ALA A 1 94 ? -2.198 -2.452 4.838 1.00 97.38 94 ALA A N 1
ATOM 659 C CA . ALA A 1 94 ? -2.515 -3.869 4.667 1.00 97.38 94 ALA A CA 1
ATOM 660 C C . ALA A 1 94 ? -2.370 -4.322 3.206 1.00 97.38 94 ALA A C 1
ATOM 662 O O . ALA A 1 94 ? -1.760 -5.356 2.927 1.00 97.38 94 ALA A O 1
ATOM 663 N N . VAL A 1 95 ? -2.865 -3.523 2.258 1.00 96.19 95 VAL A N 1
ATOM 664 C CA . VAL A 1 95 ? -2.753 -3.834 0.828 1.00 96.19 95 VAL A CA 1
ATOM 665 C C . VAL A 1 95 ? -1.288 -3.794 0.376 1.00 96.19 95 VAL A C 1
ATOM 667 O O . VAL A 1 95 ? -0.816 -4.746 -0.250 1.00 96.19 95 VAL A O 1
ATOM 670 N N . ALA A 1 96 ? -0.526 -2.758 0.745 1.00 96.00 96 ALA A N 1
ATOM 671 C CA . ALA A 1 96 ? 0.893 -2.672 0.390 1.00 96.00 96 ALA A CA 1
ATOM 672 C C . ALA A 1 96 ? 1.718 -3.834 0.959 1.00 96.00 96 ALA A C 1
ATOM 674 O O . ALA A 1 96 ? 2.530 -4.424 0.244 1.00 96.00 96 ALA A O 1
ATOM 675 N N . LEU A 1 97 ? 1.484 -4.210 2.219 1.00 95.81 97 LEU A N 1
ATOM 676 C CA . LEU A 1 97 ? 2.142 -5.360 2.838 1.00 95.81 97 LEU A CA 1
ATOM 677 C C . LEU A 1 97 ? 1.778 -6.673 2.138 1.00 95.81 97 LEU A C 1
ATOM 679 O O . LEU A 1 97 ? 2.659 -7.506 1.930 1.00 95.81 97 LEU A O 1
ATOM 683 N N . GLY A 1 98 ? 0.523 -6.849 1.720 1.00 93.44 98 GLY A N 1
ATOM 684 C CA . GLY A 1 98 ? 0.101 -8.005 0.928 1.00 93.44 98 GLY A CA 1
ATOM 685 C C . GLY A 1 98 ? 0.831 -8.108 -0.414 1.00 93.44 98 GLY A C 1
ATOM 686 O O . GLY A 1 98 ? 1.315 -9.182 -0.780 1.00 93.44 98 GLY A O 1
ATOM 687 N N . VAL A 1 99 ? 0.992 -6.982 -1.116 1.00 92.31 99 VAL A N 1
ATOM 688 C CA . VAL A 1 99 ? 1.759 -6.914 -2.372 1.00 92.31 99 VAL A CA 1
ATOM 689 C C . VAL A 1 99 ? 3.236 -7.243 -2.139 1.00 92.31 99 VAL A C 1
ATOM 691 O O . VAL A 1 99 ? 3.813 -8.047 -2.877 1.00 92.31 99 VAL A O 1
ATOM 694 N N . LEU A 1 100 ? 3.863 -6.677 -1.102 1.00 92.25 100 LEU A N 1
ATOM 695 C CA . LEU A 1 100 ? 5.257 -6.981 -0.759 1.00 92.25 100 LEU A CA 1
ATOM 696 C C . LEU A 1 100 ? 5.440 -8.454 -0.377 1.00 92.25 100 LEU A C 1
ATOM 698 O O . LEU A 1 100 ? 6.397 -9.090 -0.823 1.00 92.25 100 LEU A O 1
ATOM 702 N N . ALA A 1 101 ? 4.509 -9.020 0.393 1.00 91.00 101 ALA A N 1
ATOM 703 C CA . ALA A 1 101 ? 4.523 -10.428 0.768 1.00 91.00 101 ALA A CA 1
ATOM 704 C C . ALA A 1 101 ? 4.438 -11.342 -0.464 1.00 91.00 101 ALA A C 1
ATOM 706 O O . ALA A 1 101 ? 5.199 -12.307 -0.562 1.00 91.00 101 ALA A O 1
ATOM 707 N N . ALA A 1 102 ? 3.592 -11.011 -1.445 1.00 88.12 102 ALA A N 1
ATOM 708 C CA . ALA A 1 102 ? 3.512 -11.760 -2.698 1.00 88.12 102 ALA A CA 1
ATOM 709 C C . ALA A 1 102 ? 4.859 -11.812 -3.438 1.00 88.12 102 ALA A C 1
ATOM 711 O O . ALA A 1 102 ? 5.296 -12.885 -3.866 1.00 88.12 102 ALA A O 1
ATOM 712 N N . HIS A 1 103 ? 5.545 -10.668 -3.539 1.00 84.56 103 HIS A N 1
ATOM 713 C CA . HIS A 1 103 ? 6.854 -10.577 -4.193 1.00 84.56 103 HIS A CA 1
ATOM 714 C C . HIS A 1 103 ? 7.957 -11.271 -3.382 1.00 84.56 103 HIS A C 1
ATOM 716 O O . HIS A 1 103 ? 8.838 -11.901 -3.964 1.00 84.56 103 HIS A O 1
ATOM 722 N N . GLY A 1 104 ? 7.902 -11.213 -2.047 1.00 80.38 104 GLY A N 1
ATOM 723 C CA . GLY A 1 104 ? 8.863 -11.884 -1.167 1.00 80.38 104 GLY A CA 1
ATOM 724 C C . GLY A 1 104 ? 8.831 -13.413 -1.277 1.00 80.38 104 GLY A C 1
ATOM 725 O O . GLY A 1 104 ? 9.868 -14.065 -1.145 1.00 80.38 104 GLY A O 1
ATOM 726 N N . VAL A 1 105 ? 7.660 -13.988 -1.566 1.00 74.44 105 VAL A N 1
ATOM 727 C CA . VAL A 1 105 ? 7.468 -15.442 -1.708 1.00 74.44 105 VAL A CA 1
ATOM 728 C C . VAL A 1 105 ? 7.850 -15.952 -3.110 1.00 74.44 105 VAL A C 1
ATOM 730 O O . VAL A 1 105 ? 8.224 -17.118 -3.257 1.00 74.44 105 VAL A O 1
ATOM 733 N N . HIS A 1 106 ? 7.827 -15.106 -4.146 1.00 67.31 106 HIS A N 1
ATOM 734 C CA . HIS A 1 106 ? 8.204 -15.482 -5.515 1.00 67.31 106 HIS A CA 1
ATOM 735 C C . HIS A 1 106 ? 9.698 -15.229 -5.809 1.00 67.31 106 HIS A C 1
ATOM 737 O O . HIS A 1 106 ? 10.131 -14.119 -6.111 1.00 67.31 106 HIS A O 1
ATOM 743 N N . ARG A 1 107 ? 10.508 -16.298 -5.794 1.00 57.16 107 ARG A N 1
ATOM 744 C CA . ARG A 1 107 ? 11.959 -16.247 -6.091 1.00 57.16 107 ARG A CA 1
ATOM 745 C C . ARG A 1 107 ? 12.352 -15.681 -7.477 1.00 57.16 107 ARG A C 1
ATOM 747 O O . ARG A 1 107 ? 13.392 -15.028 -7.524 1.00 57.16 107 ARG A O 1
ATOM 754 N N . PRO A 1 108 ? 11.598 -15.883 -8.581 1.00 54.47 108 PRO A N 1
ATOM 755 C CA . PRO A 1 108 ? 11.989 -15.378 -9.906 1.00 54.47 108 PRO A CA 1
ATOM 756 C C . PRO A 1 108 ? 11.758 -13.872 -10.123 1.00 54.47 108 PRO A C 1
ATOM 758 O O . PRO A 1 108 ? 12.320 -13.308 -11.053 1.00 54.47 108 PRO A O 1
ATOM 761 N N . THR A 1 109 ? 10.944 -13.213 -9.289 1.00 52.44 109 THR A N 1
ATOM 762 C CA . THR A 1 109 ? 10.519 -11.806 -9.452 1.00 52.44 109 THR A CA 1
ATOM 763 C C . THR A 1 109 ? 11.107 -10.894 -8.378 1.00 52.44 109 THR A C 1
ATOM 765 O O . THR A 1 109 ? 10.473 -9.931 -7.952 1.00 52.44 109 THR A O 1
ATOM 768 N N . ARG A 1 110 ? 12.330 -11.189 -7.923 1.00 60.09 110 ARG A N 1
ATOM 769 C CA . ARG A 1 110 ? 13.070 -10.412 -6.912 1.00 60.09 110 ARG A CA 1
ATOM 770 C C . ARG A 1 110 ? 13.563 -9.047 -7.428 1.00 60.09 110 ARG A C 1
ATOM 772 O O . ARG A 1 110 ? 14.618 -8.571 -7.018 1.00 60.09 110 ARG A O 1
ATOM 779 N N . ASP A 1 111 ? 12.806 -8.409 -8.317 1.00 78.50 111 ASP A N 1
ATOM 780 C CA . ASP A 1 111 ? 13.016 -7.009 -8.654 1.00 78.50 111 ASP A CA 1
ATOM 781 C C . ASP A 1 111 ? 12.403 -6.149 -7.546 1.00 78.50 111 ASP A C 1
ATOM 783 O O . ASP A 1 111 ? 11.192 -5.924 -7.464 1.00 78.50 111 ASP A O 1
ATOM 787 N N . PHE A 1 112 ? 13.275 -5.696 -6.651 1.00 82.00 112 PHE A N 1
ATOM 788 C CA . PHE A 1 112 ? 12.899 -4.854 -5.527 1.00 82.00 112 PHE A CA 1
ATOM 789 C C . PHE A 1 112 ? 12.271 -3.530 -5.981 1.00 82.00 112 PHE A C 1
ATOM 791 O O . PHE A 1 112 ? 11.377 -3.020 -5.304 1.00 82.00 112 PHE A O 1
ATOM 798 N N . ALA A 1 113 ? 12.689 -2.988 -7.131 1.00 85.62 113 ALA A N 1
ATOM 799 C CA . ALA A 1 113 ? 12.112 -1.758 -7.659 1.00 85.62 113 ALA A CA 1
ATOM 800 C C . ALA A 1 113 ? 10.660 -1.986 -8.093 1.00 85.62 113 ALA A C 1
ATOM 802 O O . ALA A 1 113 ? 9.788 -1.198 -7.734 1.00 85.62 113 ALA A O 1
ATOM 803 N N . GLN A 1 114 ? 10.383 -3.100 -8.777 1.00 87.06 114 GLN A N 1
ATOM 804 C CA . GLN A 1 114 ? 9.024 -3.479 -9.167 1.00 87.06 114 GLN A CA 1
ATOM 805 C C . GLN A 1 114 ? 8.130 -3.744 -7.947 1.00 87.06 114 GLN A C 1
ATOM 807 O O . GLN A 1 114 ? 7.014 -3.232 -7.885 1.00 87.06 114 GLN A O 1
ATOM 812 N N . ALA A 1 115 ? 8.618 -4.500 -6.959 1.00 89.88 115 ALA A N 1
ATOM 813 C CA . ALA A 1 115 ? 7.862 -4.781 -5.737 1.00 89.88 115 ALA A CA 1
ATOM 814 C C . ALA A 1 115 ? 7.510 -3.491 -4.977 1.00 89.88 115 ALA A C 1
ATOM 816 O O . ALA A 1 115 ? 6.363 -3.298 -4.576 1.00 89.88 115 ALA A O 1
ATOM 817 N N . THR A 1 116 ? 8.485 -2.588 -4.833 1.00 92.12 116 THR A N 1
ATOM 818 C CA . THR A 1 116 ? 8.308 -1.292 -4.163 1.00 92.12 116 THR A CA 1
ATOM 819 C C . THR A 1 116 ? 7.318 -0.409 -4.915 1.00 92.12 116 THR A C 1
ATOM 821 O O . THR A 1 116 ? 6.421 0.168 -4.307 1.00 92.12 116 THR A O 1
ATOM 824 N N . PHE A 1 117 ? 7.445 -0.335 -6.241 1.00 93.19 117 PHE A N 1
ATOM 825 C CA . PHE A 1 117 ? 6.543 0.435 -7.089 1.00 93.19 117 PHE A CA 1
ATOM 826 C C . PHE A 1 117 ? 5.096 -0.058 -6.988 1.00 93.19 117 PHE A C 1
ATOM 828 O O . PHE A 1 117 ? 4.192 0.738 -6.737 1.00 93.19 117 PHE A O 1
ATOM 835 N N . ASN A 1 118 ? 4.884 -1.371 -7.112 1.00 92.75 118 ASN A N 1
ATOM 836 C CA . ASN A 1 118 ? 3.556 -1.975 -7.031 1.00 92.75 118 ASN A CA 1
ATOM 837 C C . ASN A 1 118 ? 2.932 -1.776 -5.646 1.00 92.75 118 ASN A C 1
ATOM 839 O O . ASN A 1 118 ? 1.759 -1.432 -5.544 1.00 92.75 118 ASN A O 1
ATOM 843 N N . ALA A 1 119 ? 3.716 -1.946 -4.579 1.00 94.56 119 ALA A N 1
ATOM 844 C CA . ALA A 1 119 ? 3.239 -1.723 -3.219 1.00 94.56 119 ALA A CA 1
ATOM 845 C C . ALA A 1 119 ? 2.866 -0.253 -2.976 1.00 94.56 119 ALA A C 1
ATOM 847 O O . ALA A 1 119 ? 1.825 0.021 -2.380 1.00 94.56 119 ALA A O 1
ATOM 848 N N . ALA A 1 120 ? 3.672 0.690 -3.479 1.00 96.69 120 ALA A N 1
ATOM 849 C CA . ALA A 1 120 ? 3.383 2.118 -3.384 1.00 96.69 120 ALA A CA 1
ATOM 850 C C . ALA A 1 120 ? 2.100 2.488 -4.144 1.00 96.69 120 ALA A C 1
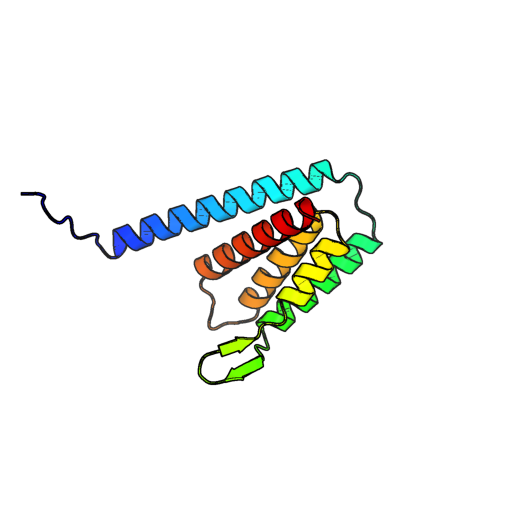ATOM 852 O O . ALA A 1 120 ? 1.244 3.175 -3.591 1.00 96.69 120 ALA A O 1
ATOM 853 N N . GLN A 1 121 ? 1.924 1.990 -5.373 1.00 95.81 121 GLN A N 1
ATOM 854 C CA . GLN A 1 121 ? 0.687 2.200 -6.129 1.00 95.81 121 GLN A CA 1
ATOM 855 C C . GLN A 1 121 ? -0.533 1.620 -5.415 1.00 95.81 121 GLN A C 1
ATOM 857 O O . GLN A 1 121 ? -1.555 2.293 -5.322 1.00 95.81 121 GLN A O 1
ATOM 862 N N . ALA A 1 122 ? -0.426 0.402 -4.884 1.00 95.00 122 ALA A N 1
ATOM 863 C CA . ALA A 1 122 ? -1.542 -0.250 -4.213 1.00 95.00 122 ALA A CA 1
ATOM 864 C C . ALA A 1 122 ? -1.935 0.472 -2.910 1.00 95.00 122 ALA A C 1
ATOM 866 O O . ALA A 1 122 ? -3.122 0.669 -2.657 1.00 95.00 122 ALA A O 1
ATOM 867 N N . SER A 1 123 ? -0.955 0.947 -2.128 1.00 97.44 123 SER A N 1
ATOM 868 C CA . SER A 1 123 ? -1.199 1.806 -0.956 1.00 97.44 123 SER A CA 1
ATOM 869 C C . SER A 1 123 ? -1.908 3.104 -1.346 1.00 97.44 123 SER A C 1
ATOM 871 O O . SER A 1 123 ? -2.936 3.434 -0.758 1.00 97.44 123 SER A O 1
ATOM 873 N N . LEU A 1 124 ? -1.413 3.819 -2.362 1.00 97.25 124 LEU A N 1
ATOM 874 C CA . LEU A 1 124 ? -2.011 5.081 -2.804 1.00 97.25 124 LEU A CA 1
ATOM 875 C C . LEU A 1 124 ? -3.422 4.889 -3.373 1.00 97.25 124 LEU A C 1
ATOM 877 O O . LEU A 1 124 ? -4.301 5.702 -3.100 1.00 97.25 124 LEU A O 1
ATOM 881 N N . ALA A 1 125 ? -3.660 3.809 -4.119 1.00 95.31 125 ALA A N 1
ATOM 882 C CA . ALA A 1 125 ? -4.982 3.469 -4.635 1.00 95.31 125 ALA A CA 1
ATOM 883 C C . ALA A 1 125 ? -5.970 3.148 -3.503 1.00 95.31 125 ALA A C 1
ATOM 885 O O . ALA A 1 125 ? -7.105 3.621 -3.530 1.00 95.31 125 ALA A O 1
ATOM 886 N N . ALA A 1 126 ? -5.535 2.399 -2.486 1.00 96.62 126 ALA A N 1
ATOM 887 C CA . ALA A 1 126 ? -6.346 2.115 -1.307 1.00 96.62 126 ALA A CA 1
ATOM 888 C C . ALA A 1 126 ? -6.641 3.383 -0.488 1.00 96.62 126 ALA A C 1
ATOM 890 O O . ALA A 1 126 ? -7.784 3.576 -0.085 1.00 96.62 126 ALA A O 1
ATOM 891 N N . LEU A 1 127 ? -5.662 4.282 -0.298 1.00 96.62 127 LEU A N 1
ATOM 892 C CA . LEU A 1 127 ? -5.905 5.591 0.328 1.00 96.62 127 LEU A CA 1
ATOM 893 C C . LEU A 1 127 ? -6.942 6.392 -0.455 1.00 96.62 127 LEU A C 1
ATOM 895 O O . LEU A 1 127 ? -7.898 6.886 0.131 1.00 96.62 127 LEU A O 1
ATOM 899 N N . ALA A 1 128 ? -6.766 6.509 -1.773 1.00 96.50 128 ALA A N 1
ATOM 900 C CA . ALA A 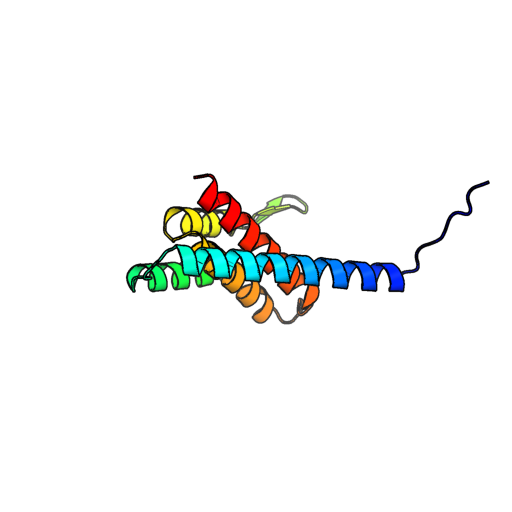1 128 ? -7.702 7.236 -2.621 1.00 96.50 128 ALA A CA 1
ATOM 901 C C . ALA A 1 128 ? -9.116 6.648 -2.515 1.00 96.50 128 ALA A C 1
ATOM 903 O O . ALA A 1 128 ? -10.065 7.393 -2.305 1.00 96.50 128 ALA A O 1
ATOM 904 N N . GLY A 1 129 ? -9.254 5.320 -2.582 1.00 94.88 129 GLY A N 1
ATOM 905 C CA . GLY A 1 129 ? -10.537 4.644 -2.398 1.00 94.88 129 GLY A CA 1
ATOM 906 C C . GLY A 1 129 ? -11.166 4.920 -1.031 1.00 94.88 129 GLY A C 1
ATOM 907 O O . GLY A 1 129 ? -12.346 5.235 -0.966 1.00 94.88 129 GLY A O 1
ATOM 908 N N . ALA A 1 130 ? -10.379 4.861 0.043 1.00 94.56 130 ALA A N 1
ATOM 909 C CA . ALA A 1 130 ? -10.858 5.069 1.411 1.00 94.56 130 ALA A CA 1
ATOM 910 C C . ALA A 1 130 ? -11.185 6.527 1.759 1.00 94.56 130 ALA A C 1
ATOM 912 O O . ALA A 1 130 ? -11.877 6.763 2.740 1.00 94.56 130 ALA A O 1
ATOM 913 N N . PHE A 1 131 ? -10.683 7.502 0.999 1.00 93.81 131 PHE A N 1
ATOM 914 C CA . PHE A 1 131 ? -11.059 8.911 1.160 1.00 93.81 131 PHE A CA 1
ATOM 915 C C . PHE A 1 131 ? -12.190 9.356 0.226 1.00 93.81 131 PHE A C 1
ATOM 917 O O . PHE A 1 131 ? -12.766 10.419 0.444 1.00 93.81 131 PHE A O 1
ATOM 924 N N . LEU A 1 132 ? -12.476 8.594 -0.834 1.00 94.56 132 LEU A N 1
ATOM 925 C CA . LEU A 1 132 ? -13.554 8.893 -1.78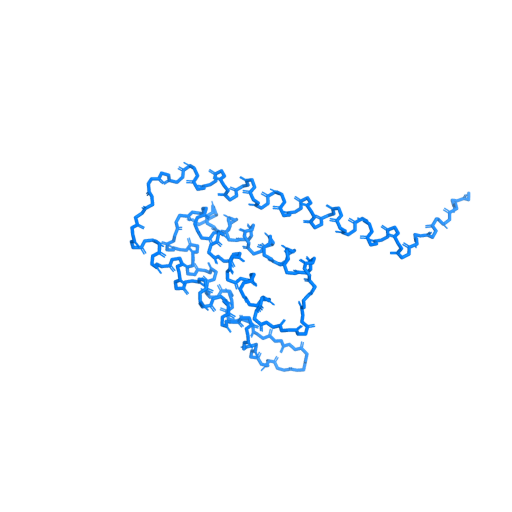2 1.00 94.56 132 LEU A CA 1
ATOM 926 C C . LEU A 1 132 ? -14.894 8.251 -1.401 1.00 94.56 132 LEU A C 1
ATOM 928 O O . LEU A 1 132 ? -15.927 8.710 -1.889 1.00 94.56 132 LEU A O 1
ATOM 932 N N . LEU A 1 133 ? -14.866 7.189 -0.593 1.00 85.12 133 LEU A N 1
ATOM 933 C CA . LEU A 1 133 ? -16.032 6.461 -0.084 1.00 85.12 133 LEU A CA 1
ATOM 934 C C . LEU A 1 133 ? -16.312 6.849 1.369 1.00 85.12 133 LEU A C 1
ATOM 936 O O . LEU A 1 133 ? -17.513 6.919 1.713 1.00 85.12 133 LEU A O 1
#

Secondary structure (DSSP, 8-state):
--------HHHHHHHHHHHHHHHHHHHHHHHHHHHHHT-PPPHHHHHHHHHHHHHHHHHHHSPEE-STT-EE-THHHHHHHHHHHS-HHHHHHHHHHHHHHHHHH-GGG--HHHHHHHHHHHHHHHHHHHHH-

Foldseek 3Di:
DDDPPDDDPVNVVVVLLVVLVVLLVVLVVVLVVQVVVQPDDDPVQVVLLQVLLVLLLVQLVDFDDDDDPDTHGCNVVSLLSLLVPHRQSSSLVSNLNSLLNNQVVDPVNPPPSVSSSVSSVSSVVSNVSNVVD